Protein AF-A0A4U9WNQ6-F1 (afdb_monomer_lite)

Foldseek 3Di:
DDDDDDDPVCVVVVCVVVDDDDDDDDPDDPCLVVVLVVVVVVAVLVVLQVLLVVLCVQQVVVLVCLVVDDPVLLALVVLLVQLVVLCVSLCVSVVRDPPDPPSSHDPPRCNVVSVVSSVSSCVSSVPSPVVVCVVVVVVVVVDPPPDPPPPPPDPPVPVVDPDPPVVVSVVVPPPD

pLDDT: mean 76.61, std 20.99, range [32.47, 97.69]

Radius of gyration: 22.74 Å; chains: 1; bounding box: 66×40×63 Å

Organism: Serratia fonticola (NCBI:txid47917)

Structure (mmCIF, N/CA/C/O backbone):
data_AF-A0A4U9WNQ6-F1
#
_entry.id   AF-A0A4U9WNQ6-F1
#
loop_
_atom_site.group_PDB
_atom_site.id
_atom_site.type_symbol
_atom_site.label_atom_id
_atom_site.label_alt_id
_atom_site.label_comp_id
_atom_site.label_asym_id
_atom_site.label_entity_id
_atom_site.label_seq_id
_atom_site.pdbx_PDB_ins_code
_atom_site.Cartn_x
_atom_site.Cartn_y
_atom_site.Cartn_z
_atom_site.occupancy
_atom_site.B_iso_or_equiv
_atom_site.auth_seq_id
_atom_site.auth_comp_id
_atom_site.auth_asym_id
_atom_site.auth_atom_id
_atom_site.pdbx_PDB_model_num
ATOM 1 N N . MET A 1 1 ? 32.548 20.652 -18.306 1.00 42.41 1 MET A N 1
ATOM 2 C CA . MET A 1 1 ? 32.403 19.426 -17.484 1.00 42.41 1 MET A CA 1
ATOM 3 C C . MET A 1 1 ? 32.031 19.834 -16.063 1.00 42.41 1 MET A C 1
ATOM 5 O O . MET A 1 1 ? 32.828 20.511 -15.430 1.00 42.41 1 MET A O 1
ATOM 9 N N . ARG A 1 2 ? 30.825 19.510 -15.571 1.00 49.56 2 ARG A N 1
ATOM 10 C CA . ARG A 1 2 ? 30.491 19.709 -14.145 1.00 49.56 2 ARG A CA 1
ATOM 11 C C . ARG A 1 2 ? 31.173 18.601 -13.345 1.00 49.56 2 ARG A C 1
ATOM 13 O O . ARG A 1 2 ? 31.038 17.440 -13.719 1.00 49.56 2 ARG A O 1
ATOM 20 N N . LYS A 1 3 ? 31.903 18.939 -12.278 1.00 52.34 3 LYS A N 1
ATOM 21 C CA . LYS A 1 3 ? 32.388 17.916 -11.342 1.00 52.34 3 LYS A CA 1
ATOM 22 C C . LYS A 1 3 ? 31.170 17.243 -10.692 1.00 52.34 3 LYS A C 1
ATOM 24 O O . LYS A 1 3 ? 30.267 17.971 -10.276 1.00 52.34 3 LYS A O 1
ATOM 29 N N . PRO A 1 4 ? 31.110 15.903 -10.624 1.00 57.72 4 PRO A N 1
ATOM 30 C CA . PRO A 1 4 ? 30.032 15.226 -9.922 1.00 57.72 4 PRO A CA 1
ATOM 31 C C . PRO A 1 4 ? 30.128 15.583 -8.437 1.00 57.72 4 PRO A C 1
ATOM 33 O O . PRO A 1 4 ? 31.106 15.255 -7.770 1.00 57.72 4 PRO A O 1
ATOM 36 N N . THR A 1 5 ? 29.141 16.318 -7.937 1.00 67.31 5 THR A N 1
ATOM 37 C CA . THR A 1 5 ? 28.974 16.568 -6.508 1.00 67.31 5 THR A CA 1
ATOM 38 C C . THR A 1 5 ? 28.317 15.348 -5.877 1.00 67.31 5 THR A C 1
ATOM 40 O O . THR A 1 5 ? 27.332 14.826 -6.408 1.00 67.31 5 THR A O 1
ATOM 43 N N . SER A 1 6 ? 28.865 14.871 -4.758 1.00 66.50 6 SER A N 1
ATOM 44 C CA . SER A 1 6 ? 28.211 13.833 -3.963 1.00 66.50 6 SER A CA 1
ATOM 45 C C . SER A 1 6 ? 26.842 14.341 -3.487 1.00 66.50 6 SER A C 1
ATOM 47 O O . SER A 1 6 ? 26.692 15.535 -3.199 1.00 66.50 6 SER A O 1
ATOM 49 N N . PRO A 1 7 ? 25.809 13.481 -3.438 1.00 74.50 7 PRO A N 1
ATOM 50 C CA . PRO A 1 7 ? 24.507 13.892 -2.942 1.00 74.50 7 PRO A CA 1
ATOM 51 C C . PRO A 1 7 ? 24.607 14.377 -1.481 1.00 74.50 7 PRO A C 1
ATOM 53 O O . PRO A 1 7 ? 25.361 13.790 -0.697 1.00 74.50 7 PRO A O 1
ATOM 56 N N . PRO A 1 8 ? 23.835 15.411 -1.086 1.00 71.75 8 PRO A N 1
ATOM 57 C CA . PRO A 1 8 ? 23.973 16.072 0.219 1.00 71.75 8 PRO A CA 1
ATOM 58 C C . PRO A 1 8 ? 23.856 15.121 1.416 1.00 71.75 8 PRO A C 1
ATOM 60 O O . PRO A 1 8 ? 24.509 15.318 2.437 1.00 71.75 8 PRO A O 1
ATOM 63 N N . CYS A 1 9 ? 23.055 14.061 1.278 1.00 71.94 9 CYS A N 1
ATOM 64 C CA . CYS A 1 9 ? 22.833 13.071 2.327 1.00 71.94 9 CYS A CA 1
ATOM 65 C C . CYS A 1 9 ? 24.075 12.222 2.649 1.00 71.94 9 CYS A C 1
ATOM 67 O O . CYS A 1 9 ? 24.284 11.868 3.807 1.00 71.94 9 CYS A O 1
ATOM 69 N N . LEU A 1 10 ? 24.934 11.926 1.665 1.00 71.75 10 LEU A N 1
ATOM 70 C CA . LEU A 1 10 ? 26.160 11.151 1.903 1.00 71.75 10 LEU A CA 1
ATOM 71 C C . LEU A 1 10 ? 27.202 11.971 2.668 1.00 71.75 10 LEU A C 1
ATOM 73 O O . LEU A 1 10 ? 27.902 11.433 3.527 1.00 71.75 10 LEU A O 1
ATOM 77 N N . ALA A 1 11 ? 27.248 13.282 2.409 1.00 71.25 11 ALA A N 1
ATOM 78 C CA . ALA A 1 11 ? 28.112 14.204 3.135 1.00 71.25 11 ALA A CA 1
ATOM 79 C C . ALA A 1 11 ? 27.704 14.322 4.614 1.00 71.25 11 ALA A C 1
ATOM 81 O O . ALA A 1 11 ? 28.570 14.326 5.483 1.00 71.25 11 ALA A O 1
ATOM 82 N N . SER A 1 12 ? 26.400 14.342 4.920 1.00 72.75 12 SER A N 1
ATOM 83 C CA . SER A 1 12 ? 25.911 14.427 6.305 1.00 72.75 12 SER A CA 1
ATOM 84 C C . SER A 1 12 ? 26.115 13.155 7.135 1.00 72.75 12 SER A C 1
ATOM 86 O O . SER A 1 12 ? 26.136 13.231 8.359 1.00 72.75 12 SER A O 1
ATOM 88 N N . SER A 1 13 ? 26.256 11.989 6.497 1.00 72.75 13 SER A N 1
ATOM 89 C CA . SER A 1 13 ? 26.339 10.692 7.189 1.00 72.75 13 SER A CA 1
ATOM 90 C C . SER A 1 13 ? 27.763 10.136 7.320 1.00 72.75 13 SER A C 1
ATOM 92 O O . SER A 1 13 ? 27.920 9.010 7.779 1.00 72.75 13 SER A O 1
ATOM 94 N N . ASN A 1 14 ? 28.793 10.884 6.895 1.00 71.25 14 ASN A N 1
ATOM 95 C CA . ASN A 1 14 ? 30.200 10.448 6.820 1.00 71.25 14 ASN A CA 1
ATOM 96 C C . ASN A 1 14 ? 30.414 9.089 6.105 1.00 71.25 14 ASN A C 1
ATOM 98 O O . ASN A 1 14 ? 31.407 8.402 6.317 1.00 71.25 14 ASN A O 1
ATOM 102 N N . ALA A 1 15 ? 29.472 8.694 5.243 1.00 75.12 15 ALA A N 1
ATOM 103 C CA . ALA A 1 15 ? 29.464 7.400 4.555 1.00 75.12 15 ALA A CA 1
ATOM 104 C C . ALA A 1 15 ? 30.222 7.432 3.216 1.00 75.12 15 ALA A C 1
ATOM 106 O O . ALA A 1 15 ? 30.311 6.421 2.522 1.00 75.12 15 ALA A O 1
ATOM 107 N N . SER A 1 16 ? 30.763 8.596 2.844 1.00 70.38 16 SER A N 1
ATOM 108 C CA . SER A 1 16 ? 31.403 8.836 1.547 1.00 70.38 16 SER A CA 1
ATOM 109 C C . SER A 1 16 ? 32.624 7.944 1.288 1.00 70.38 16 SER A C 1
ATOM 111 O O . SER A 1 16 ? 32.917 7.669 0.132 1.00 70.38 16 SER A O 1
ATOM 113 N N . GLU A 1 17 ? 33.311 7.466 2.332 1.00 73.06 17 GLU A N 1
ATOM 114 C CA . GLU A 1 17 ? 34.458 6.548 2.195 1.00 73.06 17 GLU A CA 1
ATOM 115 C C . GLU A 1 17 ? 34.063 5.062 2.153 1.00 73.06 17 GLU A C 1
ATOM 117 O O . GLU A 1 17 ? 34.890 4.210 1.843 1.00 73.06 17 GLU A O 1
ATOM 122 N N . GLN A 1 18 ? 32.802 4.731 2.446 1.00 81.50 18 GLN A N 1
ATOM 123 C CA . GLN A 1 18 ? 32.324 3.346 2.565 1.00 81.50 18 GLN A CA 1
ATOM 124 C C . GLN A 1 18 ? 31.416 2.919 1.405 1.00 81.50 18 GLN A C 1
ATOM 126 O O . GLN A 1 18 ? 30.984 1.768 1.348 1.00 81.50 18 GLN A O 1
ATOM 131 N N . VAL A 1 19 ? 31.101 3.832 0.483 1.00 82.62 19 VAL A N 1
ATOM 132 C CA . VAL A 1 19 ? 30.141 3.596 -0.600 1.00 82.62 19 VAL A CA 1
ATOM 133 C C . VAL A 1 19 ? 30.700 4.104 -1.922 1.00 82.62 19 VAL A C 1
ATOM 135 O O . VAL A 1 19 ? 31.171 5.233 -2.024 1.00 82.62 19 VAL A O 1
ATOM 138 N N . ILE A 1 20 ? 30.578 3.289 -2.968 1.00 81.62 20 ILE A N 1
ATOM 139 C CA . ILE A 1 20 ? 30.833 3.721 -4.343 1.00 81.62 20 ILE A CA 1
ATOM 140 C C . ILE A 1 20 ? 29.531 4.304 -4.907 1.00 81.62 20 ILE A C 1
ATOM 142 O O . ILE A 1 20 ? 28.530 3.598 -5.025 1.00 81.62 20 ILE A O 1
ATOM 146 N N . TYR A 1 21 ? 29.537 5.594 -5.251 1.00 79.06 21 TYR A N 1
ATOM 147 C CA . TYR A 1 21 ? 28.389 6.284 -5.845 1.00 79.06 21 TYR A CA 1
ATOM 148 C C . TYR A 1 21 ? 28.539 6.393 -7.365 1.00 79.06 21 TYR A C 1
ATOM 150 O O . TYR A 1 21 ? 29.499 6.982 -7.863 1.00 79.06 21 TYR A O 1
ATOM 158 N N . PHE A 1 22 ? 27.553 5.879 -8.099 1.00 82.00 22 PHE A N 1
ATOM 159 C CA . PHE A 1 22 ? 27.454 6.039 -9.547 1.00 82.00 22 PHE A CA 1
ATOM 160 C C . PHE A 1 22 ? 26.311 6.991 -9.900 1.00 82.00 22 PHE A C 1
ATOM 162 O O . PHE A 1 22 ? 25.210 6.889 -9.359 1.00 82.00 22 PHE A O 1
ATOM 169 N N . ARG A 1 23 ? 26.566 7.890 -10.855 1.00 80.44 23 ARG A N 1
ATOM 170 C CA . ARG A 1 23 ? 25.549 8.733 -11.487 1.00 80.44 23 ARG A CA 1
ATOM 171 C C . ARG A 1 23 ? 25.594 8.522 -12.992 1.00 80.44 23 ARG A C 1
ATOM 173 O O . ARG A 1 23 ? 26.658 8.632 -13.595 1.00 80.44 23 ARG A O 1
ATOM 180 N N . ALA A 1 24 ? 24.435 8.254 -13.577 1.00 81.62 24 ALA A N 1
ATOM 181 C CA . ALA A 1 24 ? 24.248 8.185 -15.016 1.00 81.62 24 ALA A CA 1
ATOM 182 C C . ALA A 1 24 ? 23.141 9.164 -15.414 1.00 81.62 24 ALA A C 1
ATOM 184 O O . ALA A 1 24 ? 22.082 9.191 -14.792 1.00 81.62 24 ALA A O 1
ATOM 185 N N . ASP A 1 25 ? 23.396 9.959 -16.447 1.00 74.94 25 ASP A N 1
ATOM 186 C CA . ASP A 1 25 ? 22.414 10.842 -17.067 1.00 74.94 25 ASP A CA 1
ATOM 187 C C . ASP A 1 25 ? 22.307 10.435 -18.548 1.00 74.94 25 ASP A C 1
ATOM 189 O O . ASP A 1 25 ? 23.325 10.187 -19.199 1.00 74.94 25 ASP A O 1
ATOM 193 N N . TYR A 1 26 ? 21.087 10.348 -19.086 1.00 72.75 26 TYR A N 1
ATOM 194 C CA . TYR A 1 26 ? 20.858 10.031 -20.498 1.00 72.75 26 TYR A CA 1
ATOM 195 C C . TYR A 1 26 ? 20.402 11.295 -21.249 1.00 72.75 26 TYR A C 1
ATOM 197 O O . TYR A 1 26 ? 19.320 11.806 -20.964 1.00 72.75 26 TYR A O 1
ATOM 205 N N . PRO A 1 27 ? 21.205 11.837 -22.185 1.00 70.44 27 PRO A N 1
ATOM 206 C CA . PRO A 1 27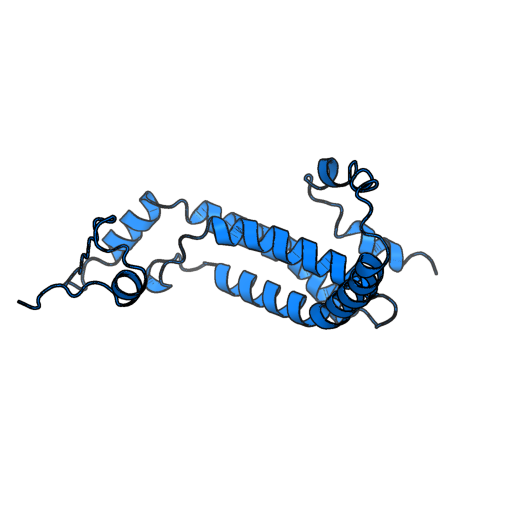 ? 20.973 13.171 -22.745 1.00 70.44 27 PRO A CA 1
ATOM 207 C C . PRO A 1 27 ? 19.980 13.223 -23.919 1.00 70.44 27 PRO A C 1
ATOM 209 O O . PRO A 1 27 ? 19.728 14.312 -24.433 1.00 70.44 27 PRO A O 1
ATOM 212 N N . TYR A 1 28 ? 19.420 12.093 -24.370 1.00 68.06 28 TYR A N 1
ATOM 213 C CA . TYR A 1 28 ? 18.538 12.050 -25.545 1.00 68.06 28 TYR A CA 1
ATOM 214 C C . TYR A 1 28 ? 17.082 11.720 -25.186 1.00 68.06 28 TYR A C 1
ATOM 216 O O . TYR A 1 28 ? 16.792 10.973 -24.261 1.00 68.06 28 TYR A O 1
ATOM 224 N N . ASN A 1 29 ? 16.149 12.253 -25.970 1.00 65.88 29 ASN A N 1
ATOM 225 C CA . ASN A 1 29 ? 14.697 12.106 -25.815 1.00 65.88 29 ASN A CA 1
ATOM 226 C C . ASN A 1 29 ? 14.091 10.930 -26.612 1.00 65.88 29 ASN A C 1
ATOM 228 O O . ASN A 1 29 ? 12.935 10.579 -26.410 1.00 65.88 29 ASN A O 1
ATOM 232 N N . ARG A 1 30 ? 14.845 10.316 -27.534 1.00 58.91 30 ARG A N 1
ATOM 233 C CA . ARG A 1 30 ? 14.310 9.396 -28.560 1.00 58.91 30 ARG A CA 1
ATOM 234 C C . ARG A 1 30 ? 14.229 7.913 -28.141 1.00 58.91 30 ARG A C 1
ATOM 236 O O . ARG A 1 30 ? 13.813 7.089 -28.945 1.00 58.91 30 ARG A O 1
ATOM 243 N N . SER A 1 31 ? 14.622 7.553 -26.918 1.00 69.50 31 SER A N 1
ATOM 244 C CA . SER A 1 31 ? 14.739 6.151 -26.467 1.00 69.50 31 SER A CA 1
ATOM 245 C C . SER A 1 31 ? 13.776 5.761 -25.341 1.00 69.50 31 SER A C 1
ATOM 247 O O . SER A 1 31 ? 13.964 4.722 -24.711 1.00 69.50 31 SER A O 1
ATOM 249 N N . GLU A 1 32 ? 12.724 6.544 -25.086 1.00 74.50 32 GLU A N 1
ATOM 250 C CA . GLU A 1 32 ? 11.744 6.244 -24.030 1.00 74.50 32 GLU A CA 1
ATOM 251 C C . GLU A 1 32 ? 11.147 4.835 -24.177 1.00 74.50 32 GLU A C 1
ATOM 253 O O . GLU A 1 32 ? 10.993 4.114 -23.195 1.00 74.50 32 GLU A O 1
ATOM 258 N N . GLN A 1 33 ? 10.903 4.391 -25.412 1.00 78.19 33 GLN A N 1
ATOM 259 C CA . GLN A 1 33 ? 10.444 3.031 -25.695 1.00 78.19 33 GLN A CA 1
ATOM 260 C C . GLN A 1 33 ? 11.474 1.967 -25.283 1.00 78.19 33 GLN A C 1
ATOM 262 O O . GLN A 1 33 ? 11.103 0.960 -24.684 1.00 78.19 33 GLN A O 1
ATOM 267 N N . THR A 1 34 ? 12.762 2.196 -25.548 1.00 84.31 34 THR A N 1
ATOM 268 C CA . THR A 1 34 ? 13.849 1.306 -25.113 1.00 84.31 34 THR A CA 1
ATOM 269 C C . THR A 1 34 ? 13.966 1.285 -23.592 1.00 84.31 34 THR A C 1
ATOM 271 O O . THR A 1 34 ? 14.099 0.215 -23.008 1.00 84.31 34 THR A O 1
ATOM 274 N N . LEU A 1 35 ? 13.850 2.442 -22.934 1.00 84.00 35 LEU A N 1
ATOM 275 C CA . LEU A 1 35 ? 13.844 2.532 -21.473 1.00 84.00 35 LEU A CA 1
ATOM 276 C C . LEU A 1 35 ? 12.656 1.777 -20.868 1.00 84.00 35 LEU A C 1
ATOM 278 O O . LEU A 1 35 ? 12.851 0.990 -19.947 1.00 84.00 35 LEU A O 1
ATOM 282 N N . ARG A 1 36 ? 11.448 1.940 -21.421 1.00 81.50 36 ARG A N 1
ATOM 283 C CA . ARG A 1 36 ? 10.252 1.186 -21.008 1.00 81.50 36 ARG A CA 1
ATOM 284 C C . ARG A 1 36 ? 10.437 -0.324 -21.189 1.00 81.50 36 ARG A C 1
ATOM 286 O O . ARG A 1 36 ? 10.056 -1.087 -20.308 1.00 81.50 36 ARG A O 1
ATOM 293 N N . GLN A 1 37 ? 11.054 -0.763 -22.288 1.00 83.75 37 GLN A N 1
ATOM 294 C CA . GLN A 1 37 ? 11.369 -2.179 -22.518 1.00 83.75 37 GLN A CA 1
ATOM 295 C C . GLN A 1 37 ? 12.396 -2.716 -21.515 1.00 83.75 37 GLN A C 1
ATOM 297 O O . GLN A 1 37 ? 12.195 -3.788 -20.952 1.00 83.75 37 GLN A O 1
ATOM 302 N N . MET A 1 38 ? 13.475 -1.974 -21.248 1.00 86.19 38 MET A N 1
ATOM 303 C CA . MET A 1 38 ? 14.468 -2.358 -20.239 1.00 86.19 38 MET A CA 1
ATOM 304 C C . MET A 1 38 ? 13.838 -2.455 -18.851 1.00 86.19 38 MET A C 1
ATOM 306 O O . MET A 1 38 ? 14.056 -3.433 -18.146 1.00 86.19 38 MET A O 1
ATOM 310 N N . VAL A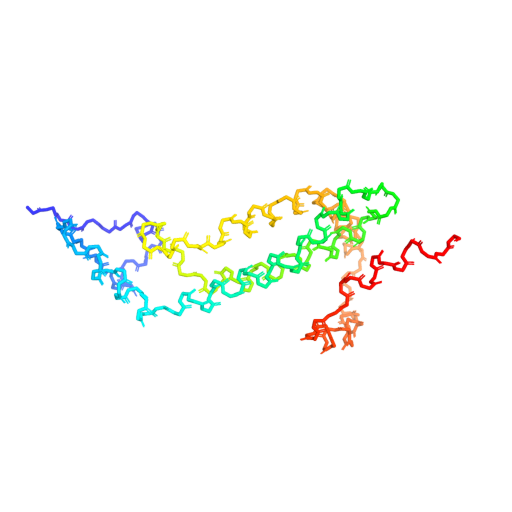 1 39 ? 13.008 -1.479 -18.486 1.00 87.31 39 VAL A N 1
ATOM 311 C CA . VAL A 1 39 ? 12.238 -1.488 -17.241 1.00 87.31 39 VAL A CA 1
ATOM 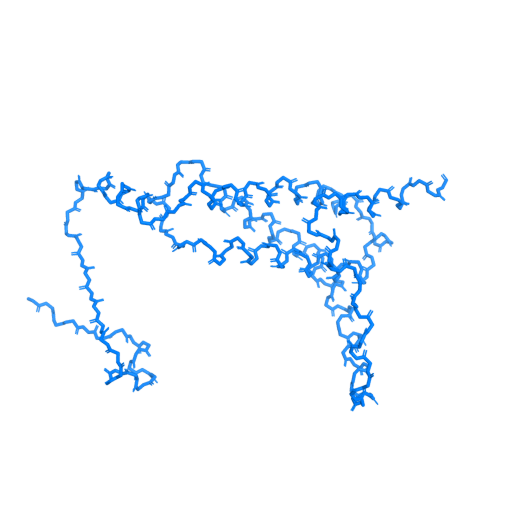312 C C . VAL A 1 39 ? 11.349 -2.732 -17.152 1.00 87.31 39 VAL A C 1
ATOM 314 O O . VAL A 1 39 ? 11.395 -3.439 -16.149 1.00 87.31 39 VAL A O 1
ATOM 317 N N . ALA A 1 40 ? 10.586 -3.046 -18.199 1.00 82.38 40 ALA A N 1
ATOM 318 C CA . ALA A 1 40 ? 9.727 -4.228 -18.215 1.00 82.38 40 ALA A CA 1
ATOM 319 C C . ALA A 1 40 ? 10.513 -5.551 -18.114 1.00 82.38 40 ALA A C 1
ATOM 321 O O . ALA A 1 40 ? 9.989 -6.532 -17.597 1.00 82.38 40 ALA A O 1
ATOM 322 N N . ASN A 1 41 ? 11.766 -5.580 -18.577 1.00 84.06 41 ASN A N 1
ATOM 323 C CA . ASN A 1 41 ? 12.640 -6.750 -18.461 1.00 84.06 41 ASN A CA 1
ATOM 324 C C . ASN A 1 41 ? 13.306 -6.859 -17.079 1.00 84.06 41 ASN A C 1
ATOM 326 O O . ASN A 1 41 ? 13.541 -7.965 -16.597 1.00 84.06 41 ASN A O 1
ATOM 330 N N . CYS A 1 42 ? 13.632 -5.729 -16.447 1.00 87.75 42 CYS A N 1
ATOM 331 C CA . CYS A 1 42 ? 14.264 -5.691 -15.125 1.00 87.75 42 CYS A CA 1
ATOM 332 C C . CYS A 1 42 ? 13.264 -5.915 -13.982 1.00 87.75 42 CYS A C 1
ATOM 334 O O . CYS A 1 42 ? 13.644 -6.434 -12.933 1.00 87.75 42 CYS A O 1
ATOM 336 N N . TRP A 1 43 ? 12.000 -5.526 -14.171 1.00 86.38 43 TRP A N 1
ATOM 337 C CA . TRP A 1 43 ? 10.947 -5.647 -13.165 1.00 86.38 43 TRP A CA 1
ATOM 338 C C . TRP A 1 43 ? 9.710 -6.337 -13.726 1.00 86.38 43 TRP A C 1
ATOM 340 O O . TRP A 1 43 ? 9.202 -5.981 -14.785 1.00 86.38 43 TRP A O 1
ATOM 350 N N . SER A 1 44 ? 9.148 -7.256 -12.941 1.00 88.06 44 SER A N 1
ATOM 351 C CA . SER A 1 44 ? 7.867 -7.905 -13.233 1.00 88.06 44 SER A CA 1
ATOM 352 C C . SER A 1 44 ? 6.693 -6.953 -12.946 1.00 88.06 44 SER A C 1
ATOM 354 O O . SER A 1 44 ? 5.940 -7.118 -11.985 1.00 88.06 44 SER A O 1
ATOM 356 N N . LEU A 1 45 ? 6.551 -5.893 -13.751 1.00 89.56 45 LEU A N 1
ATOM 357 C CA . LEU A 1 45 ? 5.528 -4.858 -13.540 1.00 89.56 45 LEU A CA 1
ATOM 358 C C . LEU A 1 45 ? 4.101 -5.415 -13.634 1.00 89.56 45 LEU A C 1
ATOM 360 O O . LEU A 1 45 ? 3.215 -4.952 -12.921 1.00 89.56 45 LEU A O 1
ATOM 364 N N . SER A 1 46 ? 3.871 -6.431 -14.466 1.00 89.94 46 SER A N 1
ATOM 365 C CA . SER A 1 46 ? 2.579 -7.123 -14.553 1.00 89.94 46 SER A CA 1
ATOM 366 C C . SER A 1 46 ? 2.194 -7.800 -13.235 1.00 89.94 46 SER A C 1
ATOM 368 O O . SER A 1 46 ? 1.036 -7.742 -12.828 1.00 89.94 46 SER A O 1
ATOM 370 N N . GLU A 1 47 ? 3.159 -8.391 -12.534 1.00 91.12 47 GLU A N 1
ATOM 371 C CA . GLU A 1 47 ? 2.933 -9.026 -11.236 1.00 91.12 47 GLU A CA 1
ATOM 372 C C . GLU A 1 47 ? 2.615 -7.984 -10.156 1.00 91.12 47 GLU A C 1
ATOM 374 O O . GLU A 1 47 ? 1.672 -8.152 -9.382 1.00 91.12 47 GLU A O 1
ATOM 379 N N . VAL A 1 48 ? 3.348 -6.865 -10.142 1.00 92.25 48 VAL A N 1
ATOM 380 C CA . VAL A 1 48 ? 3.079 -5.745 -9.225 1.00 92.25 48 VAL A CA 1
ATOM 381 C C . VAL A 1 48 ? 1.697 -5.140 -9.479 1.00 92.25 48 VAL A C 1
ATOM 383 O O . VAL A 1 48 ? 0.948 -4.908 -8.527 1.00 92.25 48 VAL A O 1
ATOM 386 N N . ALA A 1 49 ? 1.317 -4.952 -10.745 1.00 92.69 49 ALA A N 1
ATOM 387 C CA . ALA A 1 49 ? -0.030 -4.527 -11.114 1.00 92.69 49 ALA A CA 1
ATOM 388 C C . ALA A 1 49 ? -1.094 -5.523 -10.617 1.00 92.69 49 ALA A C 1
ATOM 390 O O . ALA A 1 49 ? -2.106 -5.102 -10.060 1.00 92.69 49 ALA A O 1
ATOM 391 N N . GLY A 1 50 ? -0.833 -6.831 -10.722 1.00 93.94 50 GLY A N 1
ATOM 392 C CA . GLY A 1 50 ? -1.692 -7.878 -10.162 1.00 93.94 50 GLY A CA 1
ATOM 393 C C . GLY A 1 50 ? -1.889 -7.747 -8.649 1.00 93.94 50 GLY A C 1
ATOM 394 O O . GLY A 1 50 ? -3.020 -7.792 -8.168 1.00 93.94 50 GLY A O 1
ATOM 395 N N . TYR A 1 51 ? -0.822 -7.489 -7.888 1.00 94.25 51 TYR A N 1
ATOM 396 C CA . TYR A 1 51 ? -0.935 -7.262 -6.442 1.00 94.25 51 TYR A CA 1
ATOM 397 C C . TYR A 1 51 ? -1.744 -6.005 -6.092 1.00 94.25 51 TYR A C 1
ATOM 399 O O . TYR A 1 51 ? -2.509 -6.015 -5.122 1.00 94.25 51 TYR A O 1
ATOM 407 N N . TYR A 1 52 ? -1.605 -4.923 -6.867 1.00 95.56 52 TYR A N 1
ATOM 408 C CA . TYR A 1 52 ? -2.451 -3.739 -6.700 1.00 95.56 52 TYR A CA 1
ATOM 409 C C . TYR A 1 52 ? -3.918 -4.046 -6.987 1.00 95.56 52 TYR A C 1
ATOM 411 O O . TYR A 1 52 ? -4.784 -3.639 -6.208 1.00 95.56 52 TYR A O 1
ATOM 419 N N . HIS A 1 53 ? -4.185 -4.808 -8.042 1.00 95.75 53 HIS A N 1
ATOM 420 C CA . HIS A 1 53 ? -5.531 -5.219 -8.404 1.00 95.75 53 HIS A CA 1
ATOM 421 C C . HIS A 1 53 ? -6.193 -6.049 -7.298 1.00 95.75 53 HIS A C 1
ATOM 423 O O . HIS A 1 53 ? -7.291 -5.724 -6.840 1.00 95.75 53 HIS A O 1
ATOM 429 N N . GLU A 1 54 ? -5.499 -7.069 -6.786 1.00 95.44 54 GLU A N 1
ATOM 430 C CA . GLU A 1 54 ? -5.979 -7.899 -5.675 1.00 95.44 54 GLU A CA 1
ATOM 431 C C . GLU A 1 54 ? -6.270 -7.071 -4.418 1.00 95.44 54 GLU A C 1
ATOM 433 O O . GLU A 1 54 ? -7.295 -7.272 -3.752 1.00 95.44 54 GLU A O 1
ATOM 438 N N . PHE A 1 55 ? -5.399 -6.107 -4.102 1.00 96.19 55 PHE A N 1
ATOM 439 C CA . PHE A 1 55 ? -5.622 -5.168 -3.007 1.00 96.19 55 PHE A CA 1
ATOM 440 C C . PHE A 1 55 ? -6.901 -4.350 -3.236 1.00 96.19 55 PHE A C 1
ATOM 442 O O . PHE A 1 55 ? -7.759 -4.279 -2.354 1.00 96.19 55 PHE A O 1
ATOM 449 N N . ILE A 1 56 ? -7.079 -3.769 -4.422 1.00 96.69 56 ILE A N 1
ATOM 450 C CA . ILE A 1 56 ? -8.252 -2.947 -4.747 1.00 96.69 56 ILE A CA 1
ATOM 451 C C . ILE A 1 56 ? -9.541 -3.765 -4.655 1.00 96.69 56 ILE A C 1
ATOM 453 O O . ILE A 1 56 ? -10.492 -3.324 -4.005 1.00 96.69 56 ILE A O 1
ATOM 457 N N . VAL A 1 57 ? -9.577 -4.956 -5.256 1.00 96.81 57 VAL A N 1
ATOM 458 C CA . VAL A 1 57 ? -10.748 -5.849 -5.232 1.00 96.81 57 VAL A CA 1
ATOM 459 C C . VAL A 1 57 ? -11.104 -6.253 -3.800 1.00 96.81 57 VAL A C 1
ATOM 461 O O . VAL A 1 57 ? -12.281 -6.276 -3.443 1.00 96.81 57 VAL A O 1
ATOM 464 N N . SER A 1 58 ? -10.104 -6.498 -2.952 1.00 93.75 58 SER A N 1
ATOM 465 C CA . SER A 1 58 ? -10.320 -6.896 -1.556 1.00 93.75 58 SER A CA 1
ATOM 466 C C . SER A 1 58 ? -10.832 -5.751 -0.675 1.00 93.75 58 SER A C 1
ATOM 468 O O . SER A 1 58 ? -11.683 -5.964 0.190 1.00 93.75 58 SER A O 1
ATOM 470 N N . PHE A 1 59 ? -10.324 -4.532 -0.877 1.00 95.81 59 PHE A N 1
ATOM 471 C CA . PHE A 1 59 ? -10.573 -3.399 0.020 1.00 95.81 59 PHE A CA 1
ATOM 472 C C . PHE A 1 59 ? -11.663 -2.432 -0.469 1.00 95.81 59 PHE A C 1
ATOM 474 O O . PHE A 1 59 ? -12.204 -1.676 0.341 1.00 95.81 59 PHE A O 1
ATOM 481 N N . ARG A 1 60 ? -12.063 -2.459 -1.749 1.00 95.81 60 ARG A N 1
ATOM 482 C CA . ARG A 1 60 ? -13.197 -1.652 -2.244 1.00 95.81 60 ARG A CA 1
ATOM 483 C C . ARG A 1 60 ? -14.519 -1.964 -1.532 1.00 95.81 60 ARG A C 1
ATOM 485 O O . ARG A 1 60 ? -15.162 -1.010 -1.094 1.00 95.81 60 ARG A O 1
ATOM 492 N N . PRO A 1 61 ? -14.925 -3.239 -1.359 1.00 95.56 61 PRO A N 1
ATOM 493 C CA . PRO A 1 61 ? -16.144 -3.564 -0.620 1.00 95.56 61 PRO A CA 1
ATOM 494 C C . PRO A 1 61 ? -16.076 -3.092 0.833 1.00 95.56 61 PRO A C 1
ATOM 496 O O . PRO A 1 61 ? -17.056 -2.579 1.362 1.00 95.56 61 PRO A O 1
ATOM 499 N N . LEU A 1 62 ? -14.899 -3.200 1.462 1.00 93.69 62 LEU A N 1
ATOM 500 C CA . LEU A 1 62 ? -14.687 -2.692 2.815 1.00 93.69 62 LEU A CA 1
ATOM 501 C C . LEU A 1 62 ? -14.913 -1.178 2.879 1.00 93.69 62 LEU A C 1
ATOM 503 O O . LEU A 1 62 ? -15.600 -0.711 3.778 1.00 93.69 62 LEU A O 1
ATOM 507 N N . MET A 1 63 ? -14.388 -0.413 1.920 1.00 95.00 63 MET A N 1
ATOM 508 C CA . MET A 1 63 ? -14.605 1.035 1.880 1.00 95.00 63 MET A CA 1
ATOM 509 C C . MET A 1 63 ? -16.090 1.400 1.747 1.00 95.00 63 MET A C 1
ATOM 511 O O . MET A 1 63 ? -16.523 2.370 2.362 1.00 95.00 63 MET A O 1
ATOM 515 N N . ALA A 1 64 ? -16.870 0.642 0.970 1.00 93.75 64 ALA A N 1
ATOM 516 C CA . ALA A 1 64 ? -18.316 0.853 0.875 1.00 93.75 64 ALA A CA 1
ATOM 517 C C . ALA A 1 64 ? -19.000 0.635 2.234 1.00 93.75 64 ALA A C 1
ATOM 519 O O . ALA A 1 64 ? -19.703 1.522 2.709 1.00 93.75 64 ALA A O 1
ATOM 520 N N . LEU A 1 65 ? -18.692 -0.475 2.913 1.00 93.12 65 LEU A N 1
ATOM 521 C CA . LEU A 1 65 ? -19.225 -0.761 4.250 1.00 93.12 65 LEU A CA 1
ATOM 522 C C . LEU A 1 65 ? -18.831 0.314 5.272 1.00 93.12 65 LEU A C 1
ATOM 524 O O . LEU A 1 65 ? -19.659 0.754 6.054 1.00 93.12 65 LEU A O 1
ATOM 528 N N . LEU A 1 66 ? -17.588 0.799 5.237 1.00 93.62 66 LEU A N 1
ATOM 529 C CA . LEU A 1 66 ? -17.104 1.847 6.144 1.00 93.62 66 LEU A CA 1
ATOM 530 C C . LEU A 1 66 ? -17.778 3.214 5.950 1.00 93.62 66 LEU A C 1
ATOM 532 O O . LEU A 1 66 ? -17.723 4.056 6.852 1.00 93.62 66 LEU A O 1
ATOM 536 N N . ARG A 1 67 ? -18.351 3.468 4.769 1.00 92.00 67 ARG A N 1
ATOM 537 C CA . ARG A 1 67 ? -19.125 4.687 4.497 1.00 92.00 67 ARG A CA 1
ATOM 538 C C . ARG A 1 67 ? -20.521 4.619 5.102 1.00 92.00 67 ARG A C 1
ATOM 540 O O . ARG A 1 67 ? -21.016 5.648 5.538 1.00 92.00 67 ARG A O 1
ATOM 547 N N . GLU A 1 68 ? -21.120 3.435 5.109 1.00 92.38 68 GLU A N 1
ATOM 548 C CA . GLU A 1 68 ? -22.451 3.189 5.675 1.00 92.38 68 GLU A CA 1
ATOM 549 C C . GLU A 1 68 ? -22.409 2.944 7.186 1.00 92.38 68 GLU A C 1
ATOM 551 O O . GLU A 1 68 ? -23.405 3.175 7.861 1.00 92.38 68 GLU A O 1
ATOM 556 N N . ALA A 1 69 ? -21.269 2.482 7.706 1.00 90.06 69 ALA A N 1
ATOM 557 C CA . ALA A 1 69 ? -21.133 2.096 9.100 1.00 90.06 69 ALA A CA 1
ATOM 558 C C . ALA A 1 69 ? -21.249 3.287 10.058 1.00 90.06 69 ALA A C 1
ATOM 560 O O . ALA A 1 69 ? -20.587 4.325 9.889 1.00 90.06 69 ALA A O 1
ATOM 561 N N . ASP A 1 70 ? -22.044 3.085 11.101 1.00 89.12 70 ASP A N 1
ATOM 562 C CA . ASP A 1 70 ? -22.255 4.034 12.185 1.00 89.12 70 ASP A CA 1
ATOM 563 C C . ASP A 1 70 ? -21.158 3.942 13.268 1.00 89.12 70 ASP A C 1
ATOM 565 O O . ASP A 1 70 ? -20.181 3.187 13.170 1.00 89.12 70 ASP A O 1
ATOM 569 N N . GLU A 1 71 ? -21.278 4.769 14.308 1.00 81.19 71 GLU A N 1
ATOM 570 C CA . GLU A 1 71 ? -20.322 4.780 15.423 1.00 81.19 71 GLU A CA 1
ATOM 571 C C . GLU A 1 71 ? -20.404 3.520 16.302 1.00 81.19 71 GLU A C 1
ATOM 573 O O . GLU A 1 71 ? -19.418 3.173 16.955 1.00 81.19 71 GLU A O 1
ATOM 578 N N . GLN A 1 72 ? -21.537 2.808 16.301 1.00 83.94 72 GLN A N 1
ATOM 579 C CA . GLN A 1 72 ? -21.712 1.581 17.083 1.00 83.94 72 GLN A CA 1
ATOM 580 C C . GLN A 1 72 ? -20.999 0.396 16.419 1.00 83.94 72 GLN A C 1
ATOM 582 O O . GLN A 1 72 ? -20.355 -0.416 17.093 1.00 83.94 72 GLN A O 1
ATOM 587 N N . GLU A 1 73 ? -21.039 0.321 15.090 1.00 85.31 73 GLU A N 1
ATOM 588 C CA . GLU A 1 73 ? -20.347 -0.700 14.309 1.00 85.31 73 GLU A CA 1
ATOM 589 C C . GLU A 1 73 ? -18.824 -0.490 14.293 1.00 85.31 73 GLU A C 1
ATOM 591 O O . GLU A 1 73 ? -18.065 -1.474 14.317 1.00 85.31 73 GLU A O 1
ATOM 596 N N . LEU A 1 74 ? -18.368 0.770 14.300 1.00 90.62 74 LEU A N 1
ATOM 597 C CA . LEU A 1 74 ? -16.956 1.170 14.233 1.00 90.62 74 LEU A CA 1
ATOM 598 C C . LEU A 1 74 ? -16.311 1.408 15.595 1.00 90.62 74 LEU A C 1
ATOM 600 O O . LEU A 1 74 ? -15.688 2.439 15.863 1.00 90.62 74 LEU A O 1
ATOM 604 N N . THR A 1 75 ? -16.369 0.377 16.432 1.00 93.12 75 THR A N 1
ATOM 605 C CA . THR A 1 75 ? -15.695 0.395 17.731 1.00 93.12 75 THR A CA 1
ATOM 606 C C . THR A 1 75 ? -14.176 0.622 17.592 1.00 93.12 75 THR A C 1
ATOM 608 O O . THR A 1 75 ? -13.560 0.159 16.621 1.00 93.12 75 THR A O 1
ATOM 611 N N . PRO A 1 76 ? -13.518 1.261 18.583 1.00 93.81 76 PRO A N 1
ATOM 612 C CA . PRO A 1 76 ? -12.070 1.502 18.574 1.00 93.81 76 PRO A CA 1
ATOM 613 C C . PRO A 1 76 ? -11.216 0.260 18.266 1.00 93.81 76 PRO A C 1
ATOM 615 O O . PRO A 1 76 ? -10.267 0.327 17.481 1.00 93.81 76 PRO A O 1
ATOM 618 N N . LEU A 1 77 ? -11.590 -0.902 18.816 1.00 92.62 77 LEU A N 1
ATOM 619 C CA . LEU A 1 77 ? -10.914 -2.179 18.560 1.00 92.62 77 LEU A CA 1
ATOM 620 C C . LEU A 1 77 ? -11.032 -2.617 17.091 1.00 92.62 77 LEU A C 1
ATOM 622 O O . LEU A 1 77 ? -10.036 -3.025 16.490 1.00 92.62 77 LEU A O 1
ATOM 626 N N . ARG A 1 78 ? -12.230 -2.530 16.498 1.00 92.94 78 ARG A N 1
ATOM 627 C CA . ARG A 1 78 ? -12.451 -2.900 15.091 1.00 92.94 78 ARG A CA 1
ATOM 628 C C . ARG A 1 78 ? -11.692 -1.967 14.154 1.00 92.94 78 ARG A C 1
ATOM 630 O O . ARG A 1 78 ? -11.011 -2.439 13.246 1.00 92.94 78 ARG A O 1
ATOM 637 N N . CYS A 1 79 ? -11.731 -0.662 14.419 1.00 95.00 79 CYS A N 1
ATOM 638 C CA . CYS A 1 79 ? -10.949 0.328 13.681 1.00 95.00 79 CYS A CA 1
ATOM 639 C C . CYS A 1 79 ? -9.445 0.022 13.735 1.00 95.00 79 CYS A C 1
ATOM 641 O O . CYS A 1 79 ? -8.770 0.062 12.705 1.00 95.00 79 CYS A O 1
ATOM 643 N N . PHE A 1 80 ? -8.920 -0.362 14.903 1.00 95.38 80 PHE A N 1
ATOM 644 C CA . PHE A 1 80 ? -7.527 -0.786 15.044 1.00 95.38 80 PHE A CA 1
ATOM 645 C C . PHE A 1 80 ? -7.198 -2.035 14.214 1.00 95.38 80 PHE A C 1
ATOM 647 O O . PHE A 1 80 ? -6.199 -2.046 13.491 1.00 95.38 80 PHE A O 1
ATOM 654 N N . GLN A 1 81 ? -8.046 -3.066 14.260 1.00 95.12 81 GLN A N 1
ATOM 655 C CA . GLN A 1 81 ? -7.866 -4.284 13.461 1.00 95.12 81 GLN A CA 1
ATOM 656 C C . GLN A 1 81 ? -7.873 -3.985 11.957 1.00 95.12 81 GLN A C 1
ATOM 658 O O . GLN A 1 81 ? -7.005 -4.470 11.228 1.00 95.12 81 GLN A O 1
ATOM 663 N N . ILE A 1 82 ? -8.808 -3.149 11.496 1.00 95.94 82 ILE A N 1
ATOM 664 C CA . ILE A 1 82 ? -8.895 -2.722 10.095 1.00 95.94 82 ILE A CA 1
ATOM 665 C C . ILE A 1 82 ? -7.636 -1.954 9.691 1.00 95.94 82 ILE A C 1
ATOM 667 O O . ILE A 1 82 ? -7.028 -2.294 8.677 1.00 95.94 82 ILE A O 1
ATOM 671 N N . LYS A 1 83 ? -7.201 -0.972 10.493 1.00 96.00 83 LYS A N 1
ATOM 672 C CA . LYS A 1 83 ? -5.977 -0.194 10.243 1.00 96.00 83 LYS A CA 1
ATOM 673 C C . LYS A 1 83 ? -4.751 -1.100 10.127 1.00 96.00 83 LYS A C 1
ATOM 675 O O . LYS A 1 83 ? -3.954 -0.943 9.203 1.00 96.00 83 LYS A O 1
ATOM 680 N N . LEU A 1 84 ? -4.610 -2.062 11.039 1.00 95.56 84 LEU A N 1
ATOM 681 C CA . LEU A 1 84 ? -3.490 -3.001 11.042 1.00 95.56 84 LEU A CA 1
ATOM 682 C C . LEU A 1 84 ? -3.471 -3.858 9.772 1.00 95.56 84 LEU A C 1
ATOM 684 O O . LEU A 1 84 ? -2.435 -3.946 9.111 1.00 95.56 84 LEU A O 1
ATOM 688 N N . LEU A 1 85 ? -4.611 -4.458 9.413 1.00 96.00 85 LEU A N 1
ATOM 689 C CA . LEU A 1 85 ? -4.728 -5.279 8.207 1.00 96.00 85 LEU A CA 1
ATOM 690 C C . LEU A 1 85 ? -4.482 -4.446 6.947 1.00 96.00 85 LEU A C 1
ATOM 692 O O . LEU A 1 85 ? -3.685 -4.848 6.103 1.00 96.00 85 LEU A O 1
ATOM 696 N N . LEU A 1 86 ? -5.093 -3.265 6.844 1.00 97.19 86 LEU A N 1
ATOM 697 C CA . LEU A 1 86 ? -4.908 -2.348 5.722 1.00 97.19 86 LEU A CA 1
ATOM 698 C C . LEU A 1 86 ? -3.424 -2.053 5.476 1.00 97.19 86 LEU A C 1
ATOM 700 O O . LEU A 1 86 ? -2.926 -2.264 4.370 1.00 97.19 86 LEU A O 1
ATOM 704 N N . ILE A 1 87 ? -2.707 -1.613 6.515 1.00 95.69 87 ILE A N 1
ATOM 705 C CA . ILE A 1 87 ? -1.283 -1.278 6.410 1.00 95.69 87 ILE A CA 1
ATOM 706 C C . ILE A 1 87 ? -0.443 -2.519 6.110 1.00 95.69 87 ILE A C 1
ATOM 708 O O . ILE A 1 87 ? 0.487 -2.436 5.309 1.00 95.69 87 ILE A O 1
ATOM 712 N N . HIS A 1 88 ? -0.762 -3.668 6.711 1.00 95.44 88 HIS A N 1
ATOM 713 C CA . HIS A 1 88 ? -0.059 -4.919 6.438 1.00 95.44 88 HIS A CA 1
ATOM 714 C C . HIS A 1 88 ? -0.149 -5.308 4.957 1.00 95.44 88 HIS A C 1
ATOM 716 O O . HIS A 1 88 ? 0.880 -5.533 4.318 1.00 95.44 88 HIS A O 1
ATOM 722 N N . PHE A 1 89 ? -1.360 -5.350 4.396 1.00 94.50 89 PHE A N 1
ATOM 723 C CA . PHE A 1 89 ? -1.560 -5.718 2.996 1.00 94.50 89 PHE A CA 1
ATOM 724 C C . PHE A 1 89 ? -0.963 -4.677 2.048 1.00 94.50 89 PHE A C 1
ATOM 726 O O . PHE A 1 89 ? -0.247 -5.052 1.124 1.00 94.50 89 PHE A O 1
ATOM 733 N N . PHE A 1 90 ? -1.164 -3.383 2.313 1.00 95.56 90 PHE A N 1
ATOM 734 C CA . PHE A 1 90 ? -0.626 -2.327 1.456 1.00 95.56 90 PHE A CA 1
ATOM 735 C C . PHE A 1 90 ? 0.911 -2.320 1.433 1.00 95.56 90 PHE A C 1
ATOM 737 O O . PHE A 1 90 ? 1.512 -2.233 0.362 1.00 95.56 90 PHE A O 1
ATOM 744 N N . ARG A 1 91 ? 1.571 -2.502 2.588 1.00 95.25 91 ARG A N 1
ATOM 745 C CA . ARG A 1 91 ? 3.042 -2.588 2.660 1.00 95.25 91 ARG A CA 1
ATOM 746 C C . ARG A 1 91 ? 3.601 -3.746 1.842 1.00 95.25 91 ARG A C 1
ATOM 748 O O . ARG A 1 91 ? 4.644 -3.582 1.223 1.00 95.25 91 ARG A O 1
ATOM 755 N N . ARG A 1 92 ? 2.924 -4.897 1.803 1.00 93.56 92 ARG A N 1
ATOM 756 C CA . ARG A 1 92 ? 3.378 -6.045 0.997 1.00 93.56 92 ARG A CA 1
ATOM 757 C C . ARG A 1 92 ? 3.412 -5.740 -0.499 1.00 93.56 92 ARG A C 1
ATOM 759 O O . ARG A 1 92 ? 4.268 -6.289 -1.183 1.00 93.56 92 ARG A O 1
ATOM 766 N N . VAL A 1 93 ? 2.507 -4.889 -0.984 1.00 92.94 93 VAL A N 1
ATOM 767 C CA . VAL A 1 93 ? 2.490 -4.462 -2.389 1.00 92.94 93 VAL A CA 1
ATOM 768 C C . VAL A 1 93 ? 3.573 -3.414 -2.641 1.00 92.94 93 VAL A C 1
ATOM 770 O O . VAL A 1 93 ? 4.405 -3.602 -3.519 1.00 92.94 93 VAL A O 1
ATOM 773 N N . VAL A 1 94 ? 3.631 -2.363 -1.815 1.00 91.81 94 VAL A N 1
ATOM 774 C CA . VAL A 1 94 ? 4.594 -1.256 -1.985 1.00 91.81 94 VAL A CA 1
ATOM 775 C C . VAL A 1 94 ? 6.048 -1.717 -1.871 1.00 91.81 94 VAL A C 1
ATOM 777 O O . VAL A 1 94 ? 6.904 -1.189 -2.563 1.00 91.81 94 VAL A O 1
ATOM 780 N N . LEU A 1 95 ? 6.347 -2.725 -1.048 1.00 91.94 95 LEU A N 1
ATOM 781 C CA . LEU A 1 95 ? 7.704 -3.280 -0.952 1.00 91.94 95 LEU A CA 1
ATOM 782 C C . LEU A 1 95 ? 8.172 -3.990 -2.233 1.00 91.94 95 LEU A C 1
ATOM 784 O O . LEU A 1 95 ? 9.366 -4.234 -2.379 1.00 91.94 95 LEU A O 1
ATOM 788 N N . LYS A 1 96 ? 7.250 -4.343 -3.134 1.00 89.50 96 LYS A N 1
ATOM 789 C CA . LYS A 1 96 ? 7.556 -4.917 -4.451 1.00 89.50 96 LYS A CA 1
ATOM 790 C C . LYS A 1 96 ? 7.536 -3.869 -5.566 1.00 89.50 96 LYS A C 1
ATOM 792 O O . LYS A 1 96 ? 7.976 -4.170 -6.671 1.00 89.50 96 LYS A O 1
AT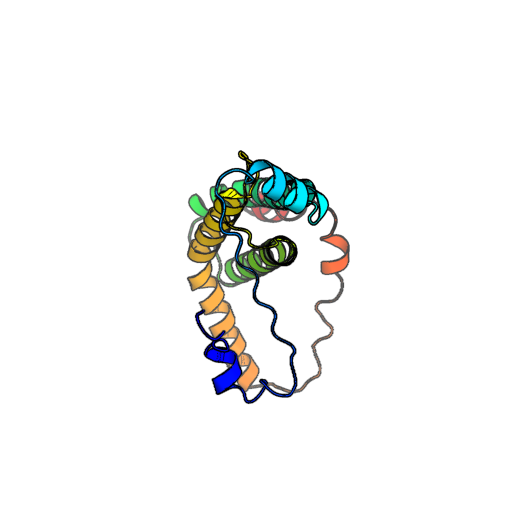OM 797 N N . ASP A 1 97 ? 7.008 -2.677 -5.295 1.00 90.81 97 ASP A N 1
ATOM 798 C CA . ASP A 1 97 ? 6.923 -1.587 -6.262 1.00 90.81 97 ASP A CA 1
ATOM 799 C C . ASP A 1 97 ? 8.302 -0.915 -6.412 1.00 90.81 97 ASP A C 1
ATOM 801 O O . ASP A 1 97 ? 8.854 -0.440 -5.416 1.00 90.81 97 ASP A O 1
ATOM 805 N N . PRO A 1 98 ? 8.876 -0.852 -7.629 1.00 88.50 98 PRO A N 1
ATOM 806 C CA . PRO A 1 98 ? 10.139 -0.159 -7.873 1.00 88.50 98 PRO A CA 1
ATOM 807 C C . PRO A 1 98 ? 10.052 1.375 -7.774 1.00 88.50 98 PRO A C 1
ATOM 809 O O . PRO A 1 98 ? 11.085 2.032 -7.892 1.00 88.50 98 PRO A O 1
ATOM 812 N N . LEU A 1 99 ? 8.860 1.953 -7.555 1.00 87.62 99 LEU A N 1
ATOM 813 C CA . LEU A 1 99 ? 8.625 3.397 -7.392 1.00 87.62 99 LEU A CA 1
ATOM 814 C C . LEU A 1 99 ? 9.163 4.219 -8.575 1.00 87.62 99 LEU A C 1
ATOM 816 O O . LEU A 1 99 ? 9.768 5.280 -8.408 1.00 87.62 99 LEU A O 1
ATOM 820 N N . LEU A 1 100 ? 8.948 3.696 -9.782 1.00 88.69 100 LEU A N 1
ATOM 821 C CA . LEU A 1 100 ? 9.367 4.337 -11.023 1.00 88.69 100 LEU A CA 1
ATOM 822 C C . LEU A 1 100 ? 8.503 5.574 -11.329 1.00 88.69 100 LEU A C 1
ATOM 824 O O . LEU A 1 100 ? 7.338 5.620 -10.936 1.00 88.69 100 LEU A O 1
ATOM 828 N N . PRO A 1 101 ? 9.037 6.560 -12.072 1.00 86.62 101 PRO A N 1
ATOM 829 C CA . PRO A 1 101 ? 8.242 7.671 -12.586 1.00 86.62 101 PRO A CA 1
ATOM 830 C C . PRO A 1 101 ? 7.088 7.195 -13.478 1.00 86.62 101 PRO A C 1
ATOM 832 O O . PRO A 1 101 ? 7.265 6.269 -14.272 1.00 86.62 101 PRO A O 1
ATOM 835 N N . ASP A 1 102 ? 5.956 7.904 -13.437 1.00 84.56 102 ASP A N 1
ATOM 836 C CA . ASP A 1 102 ? 4.733 7.552 -14.179 1.00 84.56 102 ASP A CA 1
ATOM 837 C C . ASP A 1 102 ? 4.956 7.366 -15.687 1.00 84.56 102 ASP A C 1
ATOM 839 O O . ASP A 1 102 ? 4.338 6.507 -16.310 1.00 84.56 102 ASP A O 1
ATOM 843 N N . ALA A 1 103 ? 5.895 8.116 -16.276 1.00 84.00 103 ALA A N 1
ATOM 844 C CA . ALA A 1 103 ? 6.251 8.002 -17.690 1.00 84.00 103 ALA A CA 1
ATOM 845 C C . ALA A 1 103 ? 6.786 6.611 -18.085 1.00 84.00 103 ALA A C 1
ATOM 847 O O . ALA A 1 103 ? 6.748 6.254 -19.257 1.00 84.00 103 ALA A O 1
ATOM 848 N N . LEU A 1 104 ? 7.286 5.813 -17.139 1.00 85.94 104 LEU A N 1
ATOM 849 C CA . LEU A 1 104 ? 7.826 4.474 -17.403 1.00 85.94 104 LEU A CA 1
ATOM 850 C C . LEU A 1 104 ? 6.840 3.352 -17.061 1.00 85.94 104 LEU A C 1
ATOM 852 O O . LEU A 1 104 ? 7.121 2.187 -17.345 1.00 85.94 104 LEU A O 1
ATOM 856 N N . LEU A 1 105 ? 5.696 3.688 -16.464 1.00 87.75 105 LEU A N 1
ATOM 857 C CA . LEU A 1 105 ? 4.703 2.716 -16.033 1.00 87.75 105 LEU A CA 1
ATOM 858 C C . LEU A 1 105 ? 3.737 2.343 -17.176 1.00 87.75 105 LEU A C 1
ATOM 860 O O . LEU A 1 105 ? 3.545 3.108 -18.129 1.00 87.75 105 LEU A O 1
ATOM 864 N N . PRO A 1 106 ? 3.113 1.153 -17.112 1.00 86.50 106 PRO A N 1
ATOM 865 C CA . PRO A 1 106 ? 2.044 0.767 -18.026 1.00 86.50 106 PRO A CA 1
ATOM 866 C C . PRO A 1 106 ? 0.850 1.726 -17.946 1.00 86.50 106 PRO A C 1
ATOM 868 O O . PRO A 1 106 ? 0.554 2.281 -16.890 1.00 86.50 106 PRO A O 1
ATOM 871 N N . ALA A 1 107 ? 0.101 1.861 -19.042 1.00 84.94 107 ALA A N 1
ATOM 872 C CA . ALA A 1 107 ? -1.037 2.782 -19.110 1.00 84.94 107 ALA A CA 1
ATOM 873 C C . ALA A 1 107 ? -2.151 2.474 -18.083 1.00 84.94 107 ALA A C 1
ATOM 875 O O . ALA A 1 107 ? -2.805 3.392 -17.600 1.00 84.94 107 ALA A O 1
ATOM 876 N N . GLN A 1 108 ? -2.361 1.203 -17.725 1.00 85.62 108 GLN A N 1
ATOM 877 C CA . GLN A 1 108 ? -3.371 0.767 -16.747 1.00 85.62 108 GLN A CA 1
ATOM 878 C C . GLN A 1 108 ? -2.774 0.530 -15.350 1.00 85.62 108 GLN A C 1
ATOM 880 O O . GLN A 1 108 ? -3.176 -0.392 -14.643 1.00 85.62 108 GLN A O 1
ATOM 885 N N . TRP A 1 109 ? -1.784 1.325 -14.941 1.00 90.81 109 TRP A N 1
ATOM 886 C CA . TRP A 1 109 ? -1.176 1.165 -13.624 1.00 90.81 109 TRP A CA 1
ATOM 887 C C . TRP A 1 109 ? -2.127 1.575 -12.492 1.00 90.81 109 TRP A C 1
ATOM 889 O O . TRP A 1 109 ? -2.482 2.742 -12.331 1.00 90.81 109 TRP A O 1
ATOM 899 N N . GLU A 1 110 ? -2.508 0.616 -11.652 1.00 93.31 110 GLU A N 1
ATOM 900 C CA . GLU A 1 110 ? -3.486 0.839 -10.581 1.00 93.31 110 GLU A CA 1
ATOM 901 C C . GLU A 1 110 ? -2.867 1.334 -9.259 1.00 93.31 110 GLU A C 1
ATOM 903 O O . GLU A 1 110 ? -3.587 1.548 -8.278 1.00 93.31 110 GLU A O 1
ATO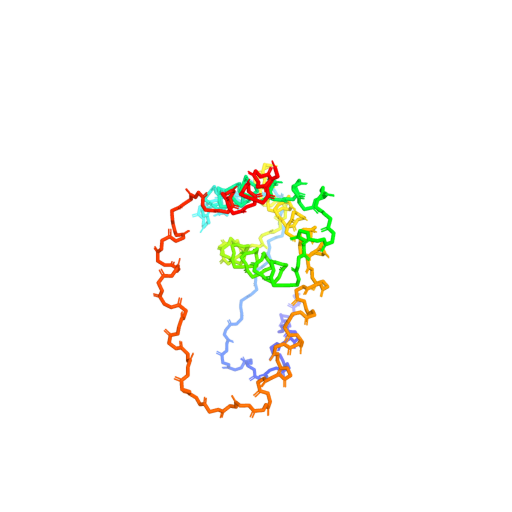M 908 N N . GLY A 1 111 ? -1.550 1.566 -9.206 1.00 92.62 111 GLY A N 1
ATOM 909 C CA . GLY A 1 111 ? -0.847 1.937 -7.971 1.00 92.62 111 GLY A CA 1
ATOM 910 C C . GLY A 1 111 ? -1.416 3.187 -7.291 1.00 92.62 111 GLY A C 1
ATOM 911 O O . GLY A 1 111 ? -1.590 3.212 -6.069 1.00 92.62 111 GLY A O 1
ATOM 912 N N . GLN A 1 112 ? -1.806 4.202 -8.071 1.00 91.56 112 GLN A N 1
ATOM 913 C CA . GLN A 1 112 ? -2.415 5.416 -7.520 1.00 91.56 112 GLN A CA 1
ATOM 914 C C . GLN A 1 112 ? -3.835 5.173 -6.989 1.00 91.56 112 GLN A C 1
ATOM 916 O O . GLN A 1 112 ? -4.216 5.727 -5.956 1.00 91.56 112 GLN A O 1
ATOM 921 N N . ILE A 1 113 ? -4.610 4.309 -7.649 1.00 95.25 113 ILE A N 1
ATOM 922 C CA . ILE A 1 113 ? -5.960 3.932 -7.208 1.00 95.25 113 ILE A CA 1
ATOM 923 C C . ILE A 1 113 ? -5.873 3.198 -5.867 1.00 95.25 113 ILE A C 1
ATOM 925 O O . ILE A 1 113 ? -6.596 3.539 -4.928 1.00 95.25 113 ILE A O 1
ATOM 929 N N . ALA A 1 114 ? -4.952 2.238 -5.750 1.00 96.25 114 ALA A N 1
ATOM 930 C CA . ALA A 1 114 ? -4.703 1.509 -4.513 1.00 96.25 114 ALA A CA 1
ATOM 931 C C . ALA A 1 114 ? -4.226 2.433 -3.383 1.00 96.25 114 ALA A C 1
ATOM 933 O O . ALA A 1 114 ? -4.733 2.344 -2.263 1.00 96.25 114 ALA A O 1
ATOM 934 N N . ARG A 1 115 ? -3.301 3.359 -3.672 1.00 95.00 115 ARG A N 1
ATOM 935 C CA . ARG A 1 115 ? -2.827 4.359 -2.701 1.00 95.00 115 ARG A CA 1
ATOM 936 C C . ARG A 1 115 ? -3.975 5.233 -2.195 1.00 95.00 115 ARG A C 1
ATOM 938 O O . ARG A 1 115 ? -4.129 5.376 -0.985 1.00 95.00 115 ARG A O 1
ATOM 945 N N . ASN A 1 116 ? -4.808 5.759 -3.090 1.00 97.19 116 ASN A N 1
ATOM 946 C CA . ASN A 1 116 ? -5.958 6.583 -2.715 1.00 97.19 116 ASN A CA 1
ATOM 947 C C . ASN A 1 116 ? -6.977 5.794 -1.880 1.00 97.19 116 ASN A C 1
ATOM 949 O O . ASN A 1 116 ? -7.465 6.293 -0.867 1.00 97.19 116 ASN A O 1
ATOM 953 N N . LEU A 1 117 ? -7.266 4.542 -2.254 1.00 97.62 117 LEU A N 1
ATOM 954 C CA . LEU A 1 117 ? -8.127 3.656 -1.468 1.00 97.62 117 LEU A CA 1
ATOM 955 C C . LEU A 1 117 ? -7.560 3.431 -0.059 1.00 97.62 117 LEU A C 1
ATOM 957 O O . LEU A 1 117 ? -8.297 3.536 0.920 1.00 97.62 117 LEU A O 1
ATOM 961 N N . CYS A 1 118 ? -6.253 3.177 0.049 1.00 97.69 118 CYS A N 1
ATOM 962 C CA . CYS A 1 118 ? -5.580 3.017 1.333 1.00 97.69 118 CYS A CA 1
ATOM 963 C C . CYS A 1 118 ? -5.689 4.281 2.194 1.00 97.69 118 CYS A C 1
ATOM 965 O O . CYS A 1 118 ? -6.031 4.179 3.368 1.00 97.69 118 CYS A O 1
ATOM 967 N N . ILE A 1 119 ? -5.439 5.464 1.626 1.00 97.31 119 ILE A N 1
ATOM 968 C CA . ILE A 1 119 ? -5.548 6.744 2.343 1.00 97.31 119 ILE A CA 1
ATOM 969 C C . ILE A 1 119 ? -6.973 6.948 2.867 1.00 97.31 119 ILE A C 1
ATOM 971 O O . ILE A 1 119 ? -7.148 7.246 4.046 1.00 97.31 119 ILE A O 1
ATOM 975 N N . ASN A 1 120 ? -7.984 6.718 2.028 1.00 97.44 120 ASN A N 1
ATOM 976 C CA . ASN A 1 120 ? -9.384 6.916 2.401 1.00 97.44 120 ASN A CA 1
ATOM 977 C C . ASN A 1 120 ? -9.818 5.993 3.549 1.00 97.44 120 ASN A C 1
ATOM 979 O O . ASN A 1 120 ? -10.443 6.448 4.508 1.00 97.44 120 ASN A O 1
ATOM 983 N N . ILE A 1 121 ? -9.467 4.704 3.478 1.00 97.06 121 ILE A N 1
ATOM 984 C CA . ILE A 1 121 ? -9.774 3.752 4.555 1.00 97.06 121 ILE A CA 1
ATOM 985 C C . ILE A 1 121 ? -9.003 4.135 5.817 1.00 97.06 121 ILE A C 1
ATOM 987 O O . ILE A 1 121 ? -9.590 4.165 6.896 1.00 97.06 121 ILE A O 1
ATOM 991 N N . TYR A 1 122 ? -7.711 4.456 5.688 1.00 96.69 122 TYR A N 1
ATOM 992 C CA . TYR A 1 122 ? -6.869 4.857 6.811 1.00 96.69 122 TYR A CA 1
ATOM 993 C C . TYR A 1 122 ? -7.488 6.039 7.555 1.00 96.69 122 TYR A C 1
ATOM 995 O O . TYR A 1 122 ? -7.757 5.925 8.746 1.00 96.69 122 TYR A O 1
ATOM 1003 N N . GLN A 1 123 ? -7.788 7.132 6.850 1.00 95.62 123 GLN A N 1
ATOM 1004 C CA . GLN A 1 123 ? -8.373 8.344 7.429 1.00 95.62 123 GLN A CA 1
ATOM 1005 C C . GLN A 1 123 ? -9.697 8.063 8.147 1.00 95.62 123 GLN A C 1
ATOM 1007 O O . GLN A 1 123 ? -9.948 8.625 9.211 1.00 95.62 123 GLN A O 1
ATOM 1012 N N . ARG A 1 124 ? -10.521 7.156 7.609 1.00 95.12 124 ARG A N 1
ATOM 1013 C CA . ARG A 1 124 ? -11.815 6.797 8.200 1.00 95.12 124 ARG A CA 1
ATOM 1014 C C . ARG A 1 124 ? -11.693 6.096 9.555 1.00 95.12 124 ARG A C 1
ATOM 1016 O O . ARG A 1 124 ? -12.568 6.283 10.400 1.00 95.12 124 ARG A O 1
ATOM 1023 N N . VAL A 1 125 ? -10.652 5.284 9.752 1.00 95.62 125 VAL A N 1
ATOM 1024 C CA . VAL A 1 125 ? -10.479 4.454 10.962 1.00 95.62 125 VAL A CA 1
ATOM 1025 C C . VAL A 1 125 ? -9.421 4.990 11.929 1.00 95.62 125 VAL A C 1
ATOM 1027 O O . VAL A 1 125 ? -9.343 4.524 13.065 1.00 95.62 125 VAL A O 1
ATOM 1030 N N . ASP A 1 126 ? -8.596 5.950 11.500 1.00 95.69 126 ASP A N 1
ATOM 1031 C CA . ASP A 1 126 ? -7.382 6.362 12.212 1.00 95.69 126 ASP A CA 1
ATOM 1032 C C . ASP A 1 126 ? -7.652 6.866 13.630 1.00 95.69 126 ASP A C 1
ATOM 1034 O O . ASP A 1 126 ? -6.960 6.462 14.567 1.00 95.69 126 ASP A O 1
ATOM 1038 N N . ARG A 1 127 ? -8.684 7.702 13.798 1.00 94.00 127 ARG A N 1
ATOM 1039 C CA . ARG A 1 127 ? -9.012 8.308 15.094 1.00 94.00 127 ARG A CA 1
ATOM 1040 C C . ARG A 1 127 ? -9.350 7.242 16.138 1.00 94.00 127 ARG A C 1
ATOM 1042 O O . ARG A 1 127 ? -8.632 7.102 17.124 1.00 94.00 127 ARG A O 1
ATOM 1049 N N . ALA A 1 128 ? -10.368 6.426 15.866 1.00 93.25 128 ALA A N 1
ATOM 1050 C CA . ALA A 1 128 ? -10.816 5.357 16.760 1.00 93.25 128 ALA A CA 1
ATOM 1051 C C . ALA A 1 128 ? -9.731 4.281 16.977 1.00 93.25 128 ALA A C 1
ATOM 1053 O O . ALA A 1 128 ? -9.545 3.790 18.091 1.00 93.25 128 ALA A O 1
ATOM 1054 N N . ALA A 1 129 ? -8.950 3.946 15.945 1.00 94.06 129 ALA A N 1
ATOM 1055 C CA . ALA A 1 129 ? -7.814 3.037 16.094 1.00 94.06 129 ALA A CA 1
ATOM 1056 C C . ALA A 1 129 ? -6.743 3.592 17.051 1.00 94.06 129 ALA A C 1
ATOM 1058 O O . ALA A 1 129 ? -6.173 2.855 17.857 1.00 94.06 129 ALA A O 1
ATOM 1059 N N . THR A 1 130 ? -6.458 4.891 16.961 1.00 92.62 130 THR A N 1
ATOM 1060 C CA . THR A 1 130 ? -5.465 5.567 17.804 1.00 92.62 130 THR A CA 1
ATOM 1061 C C . THR A 1 130 ? -5.954 5.706 19.244 1.00 92.62 130 THR A C 1
ATOM 1063 O O . THR A 1 130 ? -5.167 5.519 20.175 1.00 92.62 130 THR A O 1
ATOM 1066 N N . GLU A 1 131 ? -7.250 5.947 19.451 1.00 91.75 131 GLU A N 1
ATOM 1067 C CA . GLU A 1 131 ? -7.884 5.914 20.775 1.00 91.75 131 GLU A CA 1
ATOM 1068 C C . GLU A 1 131 ? -7.696 4.545 21.449 1.00 91.75 131 GLU A C 1
ATOM 1070 O O . GLU A 1 131 ? -7.271 4.488 22.607 1.00 91.75 131 GLU A O 1
ATOM 1075 N N . TYR A 1 132 ? -7.905 3.444 20.714 1.00 92.62 132 TYR A N 1
ATOM 1076 C CA . TYR A 1 132 ? -7.681 2.085 21.222 1.00 92.62 132 TYR A CA 1
ATOM 1077 C C . TYR A 1 132 ? -6.230 1.857 21.668 1.00 92.62 132 TYR A C 1
ATOM 1079 O O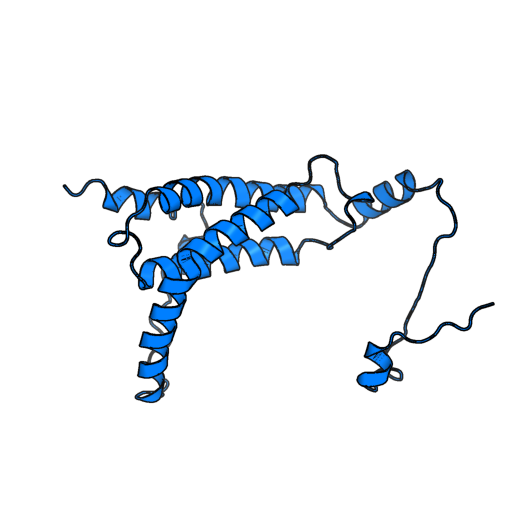 . TYR A 1 132 ? -5.984 1.413 22.793 1.00 92.62 132 TYR A O 1
ATOM 1087 N N . VAL A 1 133 ? -5.256 2.203 20.816 1.00 90.56 133 VAL A N 1
ATOM 1088 C CA . VAL A 1 133 ? -3.825 2.059 21.140 1.00 90.56 133 VAL A CA 1
ATOM 1089 C C . VAL A 1 133 ? -3.444 2.929 22.332 1.00 90.56 133 VAL A C 1
ATOM 1091 O O . VAL A 1 133 ? -2.697 2.484 23.196 1.00 90.56 133 VAL A O 1
ATOM 1094 N N . SER A 1 134 ? -3.978 4.145 22.418 1.00 89.25 134 SER A N 1
ATOM 1095 C CA . SER A 1 134 ? -3.692 5.062 23.525 1.00 89.25 134 SER A CA 1
ATOM 1096 C C . SER A 1 134 ? -4.261 4.544 24.847 1.00 89.25 134 SER A C 1
ATOM 1098 O O . SER A 1 134 ? -3.602 4.632 25.882 1.00 89.25 134 SER A O 1
ATOM 1100 N N . ALA A 1 135 ? -5.468 3.974 24.829 1.00 87.06 135 ALA A N 1
ATOM 1101 C CA . ALA A 1 135 ? -6.079 3.365 26.005 1.00 87.06 135 ALA A CA 1
ATOM 1102 C C . ALA A 1 135 ? -5.314 2.115 26.469 1.00 87.06 135 ALA A C 1
ATOM 1104 O O . ALA A 1 135 ? -5.040 1.973 27.659 1.00 87.06 135 ALA A O 1
ATOM 1105 N N . PHE A 1 136 ? -4.915 1.242 25.541 1.00 77.81 136 PHE A N 1
ATOM 1106 C CA . PHE A 1 136 ? -4.192 0.013 25.873 1.00 77.81 136 PHE A CA 1
ATOM 1107 C C . PHE A 1 136 ? -2.717 0.267 26.228 1.00 77.81 136 PHE A C 1
ATOM 1109 O O . PHE A 1 136 ? -2.198 -0.314 27.176 1.00 77.81 136 PHE A O 1
ATOM 1116 N N . GLY A 1 137 ? -2.049 1.190 25.534 1.00 63.31 137 GLY A N 1
ATOM 1117 C CA . GLY A 1 137 ? -0.659 1.582 25.787 1.00 63.31 137 GLY A CA 1
ATOM 1118 C C . GLY A 1 137 ? -0.452 2.212 27.166 1.00 63.31 137 GLY A C 1
ATOM 1119 O O . GLY A 1 137 ? 0.555 1.944 27.817 1.00 63.31 137 GLY A O 1
ATOM 1120 N N . ARG A 1 138 ? -1.445 2.953 27.684 1.00 56.00 138 ARG A N 1
ATOM 1121 C CA . ARG A 1 138 ? -1.439 3.426 29.081 1.00 56.00 138 ARG A CA 1
ATOM 1122 C C . ARG A 1 138 ? -1.532 2.284 30.101 1.00 56.00 138 ARG A C 1
ATOM 1124 O O . ARG A 1 138 ? -0.967 2.408 31.184 1.00 56.00 138 ARG A O 1
ATOM 1131 N N . ASN A 1 139 ? -2.167 1.162 29.754 1.00 52.75 139 ASN A N 1
ATOM 1132 C CA . ASN A 1 139 ? -2.228 -0.025 30.615 1.00 52.75 139 ASN A CA 1
ATOM 1133 C C . ASN A 1 139 ? -0.919 -0.837 30.603 1.00 52.75 139 ASN A C 1
ATOM 1135 O O . ASN A 1 139 ? -0.602 -1.483 31.602 1.00 52.75 139 ASN A O 1
ATOM 1139 N N . LEU A 1 140 ? -0.115 -0.759 29.533 1.00 45.62 140 LEU A N 1
ATOM 1140 C CA . LEU A 1 140 ? 1.215 -1.386 29.492 1.00 45.62 140 LEU A CA 1
ATOM 1141 C C . LEU A 1 140 ? 2.214 -0.732 30.456 1.00 45.62 140 LEU A C 1
ATOM 1143 O O . LEU A 1 140 ? 3.073 -1.429 30.984 1.00 45.62 140 LEU A O 1
ATOM 1147 N N . HIS A 1 141 ? 2.074 0.559 30.771 1.00 47.31 141 HIS A N 1
ATOM 1148 C CA . HIS A 1 141 ? 2.928 1.204 31.776 1.00 47.31 141 HIS A CA 1
ATOM 1149 C C . HIS A 1 141 ? 2.706 0.686 33.209 1.00 47.31 141 HIS A C 1
ATOM 1151 O O . HIS A 1 141 ? 3.544 0.949 34.069 1.00 47.31 141 HIS A O 1
ATOM 1157 N N . ARG A 1 142 ? 1.624 -0.064 33.487 1.00 42.50 142 ARG A N 1
ATOM 1158 C CA . ARG A 1 142 ? 1.384 -0.677 34.808 1.00 42.50 142 ARG A CA 1
ATOM 1159 C C . ARG A 1 142 ? 1.838 -2.135 34.930 1.00 42.50 142 ARG A C 1
ATOM 1161 O O . ARG A 1 142 ? 2.042 -2.579 36.053 1.00 42.50 142 ARG A O 1
ATOM 1168 N N . HIS A 1 143 ? 2.052 -2.860 33.829 1.00 45.03 143 HIS A N 1
ATOM 1169 C CA . HIS A 1 143 ? 2.437 -4.278 33.866 1.00 45.03 143 HIS A CA 1
ATOM 1170 C C . HIS A 1 143 ? 3.323 -4.679 32.674 1.00 45.03 143 HIS A C 1
ATOM 1172 O O . HIS A 1 143 ? 2.909 -5.434 31.798 1.00 45.03 143 HIS A O 1
ATOM 1178 N N . LEU A 1 144 ? 4.578 -4.224 32.652 1.00 42.12 144 LEU A N 1
ATOM 1179 C CA . LEU A 1 144 ? 5.635 -4.896 31.887 1.00 42.12 144 LEU A CA 1
ATOM 1180 C C . LEU A 1 144 ? 6.281 -5.984 32.755 1.00 42.12 144 LEU A C 1
ATOM 1182 O O . LEU A 1 144 ? 7.448 -5.897 33.124 1.00 42.12 144 LEU A O 1
ATOM 1186 N N . THR A 1 145 ? 5.520 -7.032 33.070 1.00 39.84 145 THR A N 1
ATOM 1187 C CA . THR A 1 145 ? 6.099 -8.351 33.348 1.00 39.84 145 THR A CA 1
ATOM 1188 C C . THR A 1 145 ? 5.814 -9.253 32.150 1.00 39.84 145 THR A C 1
ATOM 1190 O O . THR A 1 145 ? 4.687 -9.455 31.706 1.00 39.84 145 THR A O 1
ATOM 1193 N N . CYS A 1 146 ? 6.909 -9.709 31.555 1.00 42.88 146 CYS A N 1
ATOM 1194 C CA . CYS A 1 146 ? 7.077 -10.264 30.215 1.00 42.88 146 CYS A CA 1
ATOM 1195 C C . CYS A 1 146 ? 6.478 -11.677 30.007 1.00 42.88 146 CYS A C 1
ATOM 1197 O O . CYS A 1 146 ? 7.110 -12.532 29.394 1.00 42.88 146 CYS A O 1
ATOM 1199 N N . THR A 1 147 ? 5.286 -11.992 30.521 1.00 41.28 147 THR A N 1
ATOM 1200 C CA . THR A 1 147 ? 4.855 -13.408 30.601 1.00 41.28 147 THR A CA 1
ATOM 1201 C C . THR A 1 147 ? 3.704 -13.815 29.679 1.00 41.28 147 THR A C 1
ATOM 1203 O O . THR A 1 147 ? 3.411 -15.004 29.586 1.00 41.28 147 THR A O 1
ATOM 1206 N N . GLN A 1 148 ? 3.087 -12.902 28.917 1.00 51.53 148 GLN A N 1
ATOM 1207 C CA . GLN A 1 148 ? 1.882 -13.238 28.133 1.00 51.53 148 GLN A CA 1
ATOM 1208 C C . GLN A 1 148 ? 1.881 -12.821 26.652 1.00 51.53 148 GLN A C 1
ATOM 1210 O O . GLN A 1 148 ? 0.832 -12.617 26.053 1.00 51.53 148 GLN A O 1
ATOM 1215 N N . CYS A 1 149 ? 3.040 -12.851 25.987 1.00 44.19 149 CYS A N 1
ATOM 1216 C CA . CYS A 1 149 ? 3.107 -12.811 24.513 1.00 44.19 149 CYS A CA 1
ATOM 1217 C C . CYS A 1 149 ? 2.590 -14.091 23.808 1.00 44.19 149 CYS A C 1
ATOM 1219 O O . CYS A 1 149 ? 2.604 -14.165 22.581 1.00 44.19 149 CYS A O 1
ATOM 1221 N N . ARG A 1 150 ? 2.124 -15.123 24.531 1.00 43.12 150 ARG A N 1
ATOM 1222 C CA . ARG A 1 150 ? 1.777 -16.436 23.939 1.00 43.12 150 ARG A CA 1
ATOM 1223 C C . ARG A 1 150 ? 0.367 -16.578 23.353 1.00 43.12 150 ARG A C 1
ATOM 1225 O O . ARG A 1 150 ? 0.105 -17.588 22.703 1.00 43.12 150 ARG A O 1
ATOM 1232 N N . LEU A 1 151 ? -0.532 -15.606 23.521 1.00 46.69 151 LEU A N 1
ATOM 1233 C CA . LEU A 1 151 ? -1.952 -15.808 23.182 1.00 46.69 151 LEU A CA 1
ATOM 1234 C C . LEU A 1 151 ? -2.373 -15.444 21.756 1.00 46.69 151 LEU A C 1
ATOM 1236 O O . LEU A 1 151 ? -3.497 -15.747 21.373 1.00 46.69 151 LEU A O 1
ATOM 1240 N N . LEU A 1 152 ? -1.503 -14.875 20.921 1.00 46.06 152 LEU A N 1
ATOM 1241 C CA . LEU A 1 152 ? -1.921 -14.530 19.558 1.00 46.06 152 LEU A CA 1
ATOM 1242 C C . LEU A 1 152 ? -1.900 -15.733 18.578 1.00 46.06 152 LEU A C 1
ATOM 1244 O O . LEU A 1 152 ? -2.339 -15.585 17.447 1.00 46.06 152 LEU A O 1
ATOM 1248 N N . SER A 1 153 ? -1.472 -16.940 18.978 1.00 49.31 153 SER A N 1
ATOM 1249 C CA . SER A 1 153 ? -0.885 -17.927 18.046 1.00 49.31 153 SER A CA 1
ATOM 1250 C C . SER A 1 153 ? -1.673 -18.960 17.216 1.00 49.31 153 SER A C 1
ATOM 1252 O O . SER A 1 153 ? -1.007 -19.766 16.549 1.00 49.31 153 SER A O 1
ATOM 1254 N N . PRO A 1 154 ? -3.015 -18.923 17.087 1.00 39.66 154 PRO A N 1
ATOM 1255 C CA . PRO A 1 154 ? -3.677 -19.759 16.073 1.00 39.66 154 PRO A CA 1
ATOM 1256 C C . PRO A 1 154 ? -4.279 -19.007 14.871 1.00 39.66 154 PRO A C 1
ATOM 1258 O O . PRO A 1 154 ? -4.363 -19.589 13.793 1.00 39.66 154 PRO A O 1
ATOM 1261 N N . LEU A 1 155 ? -4.681 -17.734 14.992 1.00 45.00 155 LEU A N 1
ATOM 1262 C CA . LEU A 1 155 ? -5.547 -17.097 13.976 1.00 45.00 155 LEU A CA 1
ATOM 1263 C C . LEU A 1 155 ? -4.832 -16.665 12.684 1.00 45.00 155 LEU A C 1
ATOM 1265 O O . LEU A 1 155 ? -5.467 -16.526 11.640 1.00 45.00 155 LEU A O 1
ATOM 1269 N N . TRP A 1 156 ? -3.515 -16.471 12.713 1.00 43.75 156 TRP A N 1
ATOM 1270 C CA . TRP A 1 156 ? -2.786 -15.934 11.556 1.00 43.75 156 TRP A CA 1
ATOM 1271 C C . TRP A 1 156 ? -2.325 -16.995 10.549 1.00 43.75 156 TRP A C 1
ATOM 1273 O O . TRP A 1 156 ? -1.914 -16.639 9.449 1.00 43.75 156 TRP A O 1
ATOM 1283 N N . ARG A 1 157 ? -2.412 -18.293 10.881 1.00 41.22 157 ARG A N 1
ATOM 1284 C CA . ARG A 1 157 ? -2.076 -19.378 9.937 1.00 41.22 157 ARG A CA 1
ATOM 1285 C C . ARG A 1 157 ? -3.204 -19.688 8.948 1.00 41.22 157 ARG A C 1
ATOM 1287 O O . ARG A 1 157 ? -2.926 -20.142 7.845 1.00 41.22 157 ARG A O 1
ATOM 1294 N N . THR A 1 158 ? -4.457 -19.396 9.290 1.00 38.59 158 THR A N 1
ATOM 1295 C CA . THR A 1 158 ? -5.630 -19.633 8.426 1.00 38.59 158 THR A CA 1
ATOM 1296 C C . THR A 1 158 ? -6.064 -18.409 7.615 1.00 38.59 158 THR A C 1
ATOM 1298 O O . THR A 1 158 ? -6.731 -18.567 6.596 1.00 38.59 158 THR A O 1
ATOM 1301 N N . ALA A 1 159 ? -5.636 -17.197 7.984 1.00 40.19 159 ALA A N 1
ATOM 1302 C CA . ALA A 1 159 ? -5.983 -15.961 7.271 1.00 40.19 159 ALA A CA 1
ATOM 1303 C C . ALA A 1 159 ? -5.312 -15.808 5.884 1.00 40.19 159 ALA A C 1
ATOM 1305 O O . ALA A 1 159 ? -5.649 -14.892 5.138 1.00 40.19 159 ALA A O 1
ATOM 1306 N N . ALA A 1 160 ? -4.394 -16.712 5.517 1.00 38.38 160 ALA A N 1
ATOM 1307 C CA . ALA A 1 160 ? -3.713 -16.730 4.219 1.00 38.38 160 ALA A CA 1
ATOM 1308 C C . ALA A 1 160 ? -4.541 -17.352 3.072 1.00 38.38 160 ALA A C 1
ATOM 1310 O O . ALA A 1 160 ? -4.064 -17.406 1.941 1.00 38.38 160 ALA A O 1
ATOM 1311 N N . ARG A 1 161 ? -5.778 -17.804 3.327 1.00 36.53 161 ARG A N 1
ATOM 1312 C CA . ARG A 1 161 ? -6.739 -18.158 2.271 1.00 36.53 161 ARG A CA 1
ATOM 1313 C C . ARG A 1 161 ? -7.901 -17.169 2.287 1.00 36.53 161 ARG A C 1
ATOM 1315 O O . ARG A 1 161 ? -8.721 -17.158 3.202 1.00 36.53 161 ARG A O 1
ATOM 1322 N N . SER A 1 162 ? -7.913 -16.314 1.270 1.00 43.00 162 SER A N 1
ATOM 1323 C CA . SER A 1 162 ? -8.953 -15.361 0.885 1.00 43.00 162 SER A CA 1
ATOM 1324 C C . SER A 1 162 ? -10.365 -15.846 1.237 1.00 43.00 162 SER A C 1
ATOM 1326 O O . SER A 1 162 ? -10.823 -16.785 0.599 1.00 43.00 162 SER A O 1
ATOM 1328 N N . HIS A 1 163 ? -11.017 -15.245 2.251 1.00 39.81 163 HIS A N 1
ATOM 1329 C CA . HIS A 1 163 ? -12.491 -15.176 2.445 1.00 39.81 163 HIS A CA 1
ATOM 1330 C C . HIS A 1 163 ? -12.946 -14.570 3.798 1.00 39.81 163 HIS A C 1
ATOM 1332 O O . HIS A 1 163 ? -14.125 -14.258 3.958 1.00 39.81 163 HIS A O 1
ATOM 1338 N N . TYR A 1 164 ? -12.068 -14.377 4.793 1.00 42.09 164 TYR A N 1
ATOM 1339 C CA . TYR A 1 164 ? -12.517 -14.049 6.164 1.00 42.09 164 TYR A CA 1
ATOM 1340 C C . TYR A 1 164 ? -12.982 -12.597 6.399 1.00 42.09 164 TYR A C 1
ATOM 1342 O O . TYR A 1 164 ? -13.861 -12.370 7.231 1.00 42.09 164 TYR A O 1
ATOM 1350 N N . ILE A 1 165 ? -12.447 -11.613 5.666 1.00 44.06 165 ILE A N 1
ATOM 1351 C CA . ILE A 1 165 ? -12.726 -10.185 5.928 1.00 44.06 165 ILE A CA 1
ATOM 1352 C C . ILE A 1 165 ? -14.195 -9.830 5.637 1.00 44.06 165 ILE A C 1
ATOM 1354 O O . ILE A 1 165 ? -14.809 -9.076 6.389 1.00 44.06 165 ILE A O 1
ATOM 1358 N N . LEU A 1 166 ? -14.805 -10.445 4.618 1.00 42.28 166 LEU A N 1
ATOM 1359 C CA . LEU A 1 166 ? -16.210 -10.199 4.273 1.00 42.28 166 LEU A CA 1
ATOM 1360 C C . LEU A 1 166 ? -17.204 -10.923 5.192 1.00 42.28 166 LEU A C 1
ATOM 1362 O O . LEU A 1 166 ? -18.368 -10.535 5.236 1.00 42.28 166 LEU A O 1
ATOM 1366 N N . ARG A 1 167 ? -16.781 -11.961 5.928 1.00 38.25 167 ARG A N 1
ATOM 1367 C CA . ARG A 1 167 ? -17.685 -12.754 6.778 1.00 38.25 167 ARG A CA 1
ATOM 1368 C C . ARG A 1 167 ? -17.897 -12.122 8.155 1.00 38.25 167 ARG A C 1
ATOM 1370 O O . ARG A 1 167 ? -19.009 -12.174 8.663 1.00 38.25 167 ARG A O 1
ATOM 1377 N N . SER A 1 168 ? -16.875 -11.477 8.721 1.00 39.41 168 SER A N 1
ATOM 1378 C CA . SER A 1 168 ? -16.977 -10.818 10.036 1.00 39.41 168 SER A CA 1
ATOM 1379 C C . SER A 1 168 ? -17.910 -9.598 10.016 1.00 39.41 168 SER A C 1
ATOM 1381 O O . SER A 1 168 ? -18.709 -9.416 10.927 1.00 39.41 168 SER A O 1
ATOM 1383 N N . LEU A 1 169 ? -17.884 -8.806 8.936 1.00 39.44 169 LEU A N 1
ATOM 1384 C CA . LEU A 1 169 ? -18.764 -7.638 8.789 1.00 39.44 169 LEU A CA 1
ATOM 1385 C C . LEU A 1 169 ? -20.204 -8.013 8.407 1.00 39.44 169 LEU A C 1
ATOM 1387 O O . LEU A 1 169 ? -21.129 -7.275 8.718 1.00 39.44 169 LEU A O 1
ATOM 1391 N N . ARG A 1 170 ? -20.423 -9.179 7.783 1.00 36.22 170 ARG A N 1
ATOM 1392 C CA . ARG A 1 170 ? -21.769 -9.648 7.413 1.00 36.22 170 ARG A CA 1
ATOM 1393 C C . ARG A 1 170 ? -22.532 -10.281 8.587 1.00 36.22 170 ARG A C 1
ATOM 1395 O O . ARG A 1 170 ? -23.754 -10.266 8.577 1.00 36.22 170 ARG A O 1
ATOM 1402 N N . TYR A 1 171 ? -21.832 -10.787 9.607 1.00 37.19 171 TYR A N 1
ATOM 1403 C CA . TYR A 1 171 ? -22.452 -11.338 10.824 1.00 37.19 171 TYR A CA 1
ATOM 1404 C C . TYR A 1 171 ? -23.020 -10.273 11.777 1.00 37.19 171 TYR A C 1
ATOM 1406 O O . TYR A 1 171 ? -23.806 -10.619 12.648 1.00 37.19 171 TYR A O 1
ATOM 1414 N N . ALA A 1 172 ? -22.659 -8.994 11.620 1.00 38.28 172 ALA A N 1
ATOM 1415 C CA . ALA A 1 172 ? -23.192 -7.916 12.458 1.00 38.28 172 ALA A CA 1
ATOM 1416 C C . ALA A 1 172 ? -24.599 -7.444 12.040 1.00 38.28 172 ALA A C 1
ATOM 1418 O O . ALA A 1 172 ? -25.245 -6.757 12.815 1.00 38.28 172 ALA A O 1
ATOM 1419 N N . ARG A 1 173 ? -25.085 -7.830 10.849 1.00 36.72 173 ARG A N 1
ATOM 1420 C CA . ARG A 1 173 ? -26.361 -7.355 10.279 1.00 36.72 173 ARG A CA 1
ATOM 1421 C C . ARG A 1 173 ? -27.482 -8.416 10.282 1.00 36.72 173 ARG A C 1
ATOM 1423 O O . ARG A 1 173 ? -28.520 -8.189 9.683 1.00 36.72 173 ARG A O 1
ATOM 1430 N N . VAL A 1 174 ? -27.256 -9.596 10.875 1.00 32.47 174 VAL A N 1
ATOM 1431 C CA . VAL A 1 174 ? -28.191 -10.753 10.829 1.00 32.47 174 VAL A CA 1
ATOM 1432 C C . VAL A 1 174 ? -28.599 -11.231 12.238 1.00 32.47 174 VAL A C 1
ATOM 1434 O O . VAL A 1 174 ? -29.157 -12.309 12.387 1.00 32.47 174 VAL A O 1
ATOM 1437 N N . SER A 1 175 ? -28.325 -10.444 13.283 1.00 33.78 175 SER A N 1
ATOM 1438 C CA . SER A 1 175 ? -28.689 -10.787 14.671 1.00 33.78 175 SER A CA 1
ATOM 1439 C C . SER A 1 175 ? -29.805 -9.912 15.258 1.00 33.78 175 SER A C 1
ATOM 1441 O O . SER A 1 175 ? -29.960 -9.916 16.477 1.00 33.78 175 SER A O 1
ATOM 1443 N N . ASP A 1 176 ? -30.564 -9.215 14.409 1.00 34.94 176 ASP A N 1
ATOM 1444 C CA . ASP A 1 176 ? -31.849 -8.592 14.763 1.00 34.94 176 ASP A CA 1
ATOM 1445 C C . ASP A 1 176 ? -33.007 -9.389 14.147 1.00 34.94 176 ASP A C 1
ATOM 1447 O O . ASP A 1 176 ? -32.917 -9.714 12.936 1.00 34.94 176 ASP A O 1
#

Sequence (176 aa):
MRKPTSPPCLASSNASEQVIYFRADYPYNRSEQTLRQMVANCWSLSEVAGYYHEFIVSFRPLMALLREADEQELTPLRCFQIKLLLIHFFRRVVLKDPLLPDALLPAQWEGQIARNLCINIYQRVDRAATEYVSAFGRNLHRHLTCTQCRLLSPLWRTAARSHYILRSLRYARVSD

InterPro domains:
  IPR013225 Transcriptional repressor PaaX-like, C-terminal [PF08223] (43-134)

Secondary structure (DSSP, 8-state):
----PPPHHHHHTT-TTT----------STTHHHHHHHHHHHS-HHHHHHHHHHHHHHHHHHHHHHHH--TTTS-HHHHHHHHHHHHHHHHHHHTT-----GGGS-TT--HHHHHHHHHHHHHHHHHHHHHHHHHHHHHHTT---S--GGGGTTTTTTTTSS-HHHHHHHGGGS--